Protein AF-A0A932EI92-F1 (afdb_monomer_lite)

Secondary structure (DSSP, 8-state):
--HHIIIIIIS-HHHHSTTTTTTTHHHHHHHHHHHHT--HHHHHHHHHHHHHHHHHHHHHHHHHHS--

Sequence (68 aa):
VTLVDLLVRRTHVFYETPGHTVAEAPELVELAARELNWDAARKAVELTAYLKEVERSIAFLSELAAPG

pLDDT: mean 93.57, std 7.36, range [60.97, 98.5]

Radius of gyration: 13.09 Å; chains: 1; bounding box: 37×23×29 Å

Structure (mmCIF, N/CA/C/O backbone):
data_AF-A0A932EI92-F1
#
_entry.id   AF-A0A932EI92-F1
#
loop_
_atom_site.group_PDB
_atom_site.id
_atom_site.type_symbol
_atom_site.label_atom_id
_atom_site.label_alt_id
_atom_site.label_comp_id
_atom_site.label_asym_id
_atom_site.label_entity_id
_atom_site.label_seq_id
_atom_site.pdbx_PDB_ins_code
_atom_site.Cartn_x
_atom_site.Cartn_y
_atom_site.Cartn_z
_atom_site.occupancy
_atom_site.B_iso_or_equiv
_atom_site.auth_seq_id
_atom_site.auth_comp_id
_atom_site.auth_asym_id
_atom_site.auth_atom_id
_atom_site.pdbx_PDB_model_num
ATOM 1 N N . VAL A 1 1 ? 3.807 -3.250 12.548 1.00 92.06 1 VAL A N 1
ATOM 2 C CA . VAL A 1 1 ? 3.915 -3.879 11.213 1.00 92.06 1 VAL A CA 1
ATOM 3 C C . VAL A 1 1 ? 3.256 -2.938 10.229 1.00 92.06 1 VAL A C 1
ATOM 5 O O . VAL A 1 1 ? 2.129 -2.533 10.494 1.00 92.06 1 VAL A O 1
ATOM 8 N N . THR A 1 2 ? 3.975 -2.520 9.194 1.00 97.56 2 THR A N 1
ATOM 9 C CA . THR A 1 2 ? 3.493 -1.637 8.115 1.00 97.56 2 THR A CA 1
ATOM 10 C C . THR A 1 2 ? 3.322 -2.410 6.809 1.00 97.56 2 THR A C 1
ATOM 12 O O . THR A 1 2 ? 3.814 -3.535 6.683 1.00 97.56 2 THR A O 1
ATOM 15 N N . LEU A 1 3 ? 2.658 -1.813 5.818 1.00 97.19 3 LEU A N 1
ATOM 16 C CA . LEU A 1 3 ? 2.585 -2.399 4.476 1.00 97.19 3 LEU A CA 1
ATOM 17 C C . LEU A 1 3 ? 3.986 -2.509 3.848 1.00 97.19 3 LEU A C 1
ATOM 19 O O . LEU A 1 3 ? 4.327 -3.539 3.274 1.00 97.19 3 LEU A O 1
ATOM 23 N N . VAL A 1 4 ? 4.846 -1.509 4.071 1.00 97.50 4 VAL A N 1
ATOM 24 C CA . VAL A 1 4 ? 6.268 -1.549 3.682 1.00 97.50 4 VAL A CA 1
ATOM 25 C C . VAL A 1 4 ? 7.006 -2.701 4.378 1.00 97.50 4 VAL A C 1
ATOM 27 O O . VAL A 1 4 ? 7.758 -3.421 3.727 1.00 97.50 4 VAL A O 1
ATOM 30 N N . ASP A 1 5 ? 6.786 -2.933 5.678 1.00 97.81 5 ASP A N 1
ATOM 31 C CA . ASP A 1 5 ? 7.407 -4.067 6.382 1.00 97.81 5 ASP A CA 1
ATOM 32 C C . ASP A 1 5 ? 7.026 -5.404 5.740 1.00 97.81 5 ASP A C 1
ATOM 34 O O . ASP A 1 5 ? 7.875 -6.284 5.596 1.00 97.81 5 ASP A O 1
ATOM 38 N N . LEU A 1 6 ? 5.753 -5.566 5.371 1.00 96.81 6 LEU A N 1
ATOM 39 C CA . LEU A 1 6 ? 5.253 -6.789 4.752 1.00 96.81 6 LEU A CA 1
ATOM 40 C C . LEU A 1 6 ? 5.868 -6.988 3.365 1.00 96.81 6 LEU A C 1
ATOM 42 O O . LEU A 1 6 ? 6.495 -8.020 3.127 1.00 96.81 6 LEU A O 1
ATOM 46 N N . LEU A 1 7 ? 5.735 -6.000 2.479 1.00 96.75 7 LEU A N 1
ATOM 47 C CA . LEU A 1 7 ? 6.078 -6.139 1.061 1.00 96.75 7 LEU A CA 1
ATOM 48 C C . LEU A 1 7 ? 7.584 -6.049 0.786 1.00 96.75 7 LEU A C 1
ATOM 50 O O . LEU A 1 7 ? 8.081 -6.715 -0.119 1.00 96.75 7 LEU A O 1
ATOM 54 N N . VAL A 1 8 ? 8.324 -5.273 1.582 1.00 95.50 8 VAL A N 1
ATOM 55 C CA . VAL A 1 8 ? 9.762 -5.041 1.361 1.00 95.50 8 VAL A CA 1
ATOM 56 C C . VAL A 1 8 ? 10.631 -5.952 2.220 1.00 95.50 8 VAL A C 1
ATOM 58 O O . VAL A 1 8 ? 11.607 -6.492 1.719 1.00 95.50 8 VAL A O 1
ATOM 61 N N . ARG A 1 9 ? 10.305 -6.137 3.509 1.00 95.75 9 ARG A N 1
ATOM 62 C CA . ARG A 1 9 ? 11.205 -6.806 4.476 1.00 95.75 9 ARG A CA 1
ATOM 63 C C . ARG A 1 9 ? 10.845 -8.250 4.807 1.00 95.75 9 ARG A C 1
ATOM 65 O O . ARG A 1 9 ? 11.725 -9.009 5.186 1.00 95.75 9 ARG A O 1
ATOM 72 N N . ARG A 1 10 ? 9.563 -8.619 4.763 1.00 96.00 10 ARG A N 1
ATOM 73 C CA . ARG A 1 10 ? 9.106 -9.956 5.191 1.00 96.00 10 ARG A CA 1
ATOM 74 C C . ARG A 1 10 ? 8.837 -10.895 4.028 1.00 96.00 10 ARG A C 1
ATOM 76 O O . ARG A 1 10 ? 9.113 -12.081 4.142 1.00 96.00 10 ARG A O 1
ATOM 83 N N . THR A 1 11 ? 8.266 -10.364 2.952 1.00 94.75 11 THR A N 1
ATOM 84 C CA . THR A 1 11 ? 7.890 -11.152 1.770 1.00 94.75 11 THR A CA 1
ATOM 85 C C . THR A 1 11 ? 8.792 -10.888 0.573 1.00 94.75 11 THR A C 1
ATOM 87 O O . THR A 1 11 ? 8.827 -11.711 -0.325 1.00 94.75 11 THR A O 1
ATOM 90 N N . HIS A 1 12 ? 9.508 -9.757 0.559 1.00 94.94 12 HIS A N 1
ATOM 91 C CA . HIS A 1 12 ? 10.386 -9.316 -0.535 1.00 94.94 12 HIS A CA 1
ATOM 92 C C . HIS A 1 12 ? 9.697 -9.148 -1.905 1.00 94.94 12 HIS A C 1
ATOM 94 O O . HIS A 1 12 ? 10.363 -8.813 -2.882 1.00 94.94 12 HIS A O 1
ATOM 100 N N . VAL A 1 13 ? 8.366 -9.268 -1.972 1.00 93.81 13 VAL A N 1
ATOM 101 C CA . VAL A 1 13 ? 7.567 -9.174 -3.206 1.00 93.81 13 VAL A CA 1
ATOM 102 C C . VAL A 1 13 ? 7.782 -7.844 -3.935 1.00 93.81 13 VAL A C 1
ATOM 104 O O . VAL A 1 13 ? 7.726 -7.795 -5.165 1.00 93.81 13 VAL A O 1
ATOM 107 N N . PHE A 1 14 ? 8.109 -6.782 -3.190 1.00 94.44 14 PHE A N 1
ATOM 108 C CA . PHE A 1 14 ? 8.515 -5.489 -3.741 1.00 94.44 14 PHE A CA 1
ATOM 109 C C . PHE A 1 14 ? 9.621 -5.603 -4.808 1.00 94.44 14 PHE A C 1
ATOM 111 O O . PHE A 1 14 ? 9.621 -4.835 -5.768 1.00 94.44 14 PHE A O 1
ATOM 118 N N . TYR A 1 15 ? 10.565 -6.532 -4.647 1.00 92.75 15 TYR A N 1
ATOM 119 C CA . TYR A 1 15 ? 11.692 -6.719 -5.568 1.00 92.75 15 TYR A CA 1
ATOM 120 C C . TYR A 1 15 ? 11.400 -7.723 -6.685 1.00 92.75 15 TYR A C 1
ATOM 122 O O . TYR A 1 15 ? 12.062 -7.702 -7.717 1.00 92.75 15 TYR A O 1
ATOM 130 N N . GLU A 1 16 ? 10.433 -8.612 -6.474 1.00 91.94 16 GLU A N 1
ATOM 131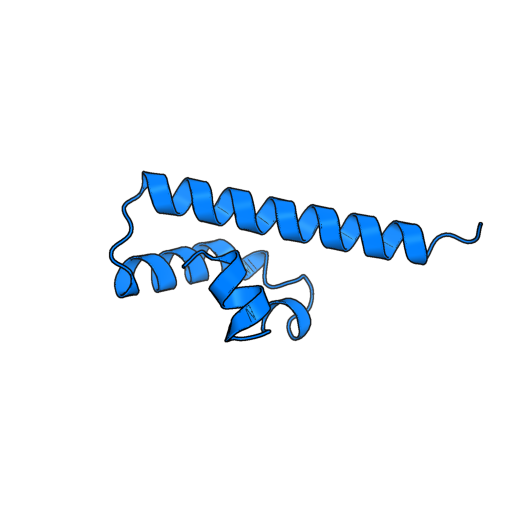 C CA . GLU A 1 16 ? 10.163 -9.745 -7.362 1.00 91.94 16 GLU A CA 1
ATOM 132 C C . GLU A 1 16 ? 9.147 -9.401 -8.454 1.00 91.94 16 GLU A C 1
ATOM 134 O O . GLU A 1 16 ? 9.174 -9.986 -9.536 1.00 91.94 16 GLU A O 1
ATOM 139 N N . THR A 1 17 ? 8.263 -8.435 -8.188 1.00 90.31 17 THR A N 1
ATOM 140 C CA . THR A 1 17 ? 7.195 -8.062 -9.120 1.00 90.31 17 THR A CA 1
ATOM 141 C C . THR A 1 17 ? 7.571 -6.820 -9.929 1.00 90.31 17 THR A C 1
ATOM 143 O O . THR A 1 17 ? 7.911 -5.786 -9.340 1.00 90.31 17 THR A O 1
ATOM 146 N N . PRO A 1 18 ? 7.452 -6.859 -11.270 1.00 86.50 18 PRO A N 1
ATOM 147 C CA . PRO A 1 18 ? 7.568 -5.666 -12.097 1.00 86.50 18 PRO A CA 1
ATOM 148 C C . PRO A 1 18 ? 6.638 -4.551 -11.610 1.00 86.50 18 PRO A C 1
ATOM 150 O O . PRO A 1 18 ? 5.469 -4.783 -11.316 1.00 86.50 18 PRO A O 1
ATOM 153 N N . GLY A 1 19 ? 7.161 -3.329 -11.513 1.00 88.56 19 GLY A N 1
ATOM 154 C CA . GLY A 1 19 ? 6.385 -2.189 -11.019 1.00 88.56 19 GLY A CA 1
ATOM 155 C C . GLY A 1 19 ? 6.134 -2.203 -9.509 1.00 88.56 19 GLY A C 1
ATOM 156 O O . GLY A 1 19 ? 5.242 -1.494 -9.051 1.00 88.56 19 GLY A O 1
ATOM 157 N N . HIS A 1 20 ? 6.903 -2.985 -8.740 1.00 93.56 20 HIS A N 1
ATOM 158 C CA . HIS A 1 20 ? 6.892 -2.975 -7.275 1.00 93.56 20 HIS A CA 1
ATOM 159 C C . HIS A 1 20 ? 5.483 -3.132 -6.690 1.00 93.56 20 HIS A C 1
ATOM 161 O O . HIS A 1 20 ? 5.114 -2.426 -5.760 1.00 93.56 20 HIS A O 1
ATOM 167 N N . THR A 1 21 ? 4.658 -4.004 -7.274 1.00 93.81 21 THR A N 1
ATOM 168 C CA . THR A 1 21 ? 3.275 -4.271 -6.834 1.00 93.81 21 THR A CA 1
ATOM 169 C C . THR A 1 21 ? 2.374 -3.041 -6.666 1.00 93.81 21 THR A C 1
ATOM 171 O O . THR A 1 21 ? 1.452 -3.042 -5.852 1.00 93.81 21 THR A O 1
ATOM 174 N N . VAL A 1 22 ? 2.625 -1.953 -7.402 1.00 95.56 22 VAL A N 1
ATOM 175 C CA . VAL A 1 22 ? 1.803 -0.732 -7.302 1.00 95.56 22 VAL A CA 1
ATOM 176 C C . VAL A 1 22 ? 0.353 -0.993 -7.706 1.00 95.56 22 VAL A C 1
ATOM 178 O O . VAL A 1 22 ? -0.556 -0.459 -7.071 1.00 95.56 22 VAL A O 1
ATOM 181 N N . ALA A 1 23 ? 0.128 -1.814 -8.735 1.00 95.25 23 ALA A N 1
ATOM 182 C CA . ALA A 1 23 ? -1.214 -2.127 -9.219 1.00 95.25 23 ALA A CA 1
ATOM 183 C C . ALA A 1 23 ? -2.018 -2.936 -8.187 1.00 95.25 23 ALA A C 1
ATOM 185 O O . ALA A 1 23 ? -3.214 -2.710 -8.014 1.00 95.25 23 ALA A O 1
ATOM 186 N N . GLU A 1 24 ? -1.346 -3.827 -7.462 1.00 95.88 24 GLU A N 1
ATOM 187 C CA . GLU A 1 24 ? -1.929 -4.728 -6.470 1.00 95.88 24 GLU A CA 1
ATOM 188 C C . GLU A 1 24 ? -1.962 -4.120 -5.057 1.00 95.88 24 GLU A C 1
ATOM 190 O O . GLU A 1 24 ? -2.640 -4.642 -4.172 1.00 95.88 24 GLU A O 1
ATOM 195 N N . ALA A 1 25 ? -1.268 -3.001 -4.818 1.00 96.00 25 ALA A N 1
ATOM 196 C CA . ALA A 1 25 ? -1.167 -2.362 -3.504 1.00 96.00 25 ALA A CA 1
ATOM 197 C C . ALA A 1 25 ? -2.527 -2.100 -2.813 1.00 96.00 25 ALA A C 1
ATOM 199 O O . ALA A 1 25 ? -2.612 -2.331 -1.600 1.00 96.00 25 ALA A O 1
ATOM 200 N N . PRO A 1 26 ? -3.606 -1.679 -3.516 1.00 97.12 26 PRO A N 1
ATOM 201 C CA . PRO A 1 26 ? -4.933 -1.545 -2.911 1.00 97.12 26 PRO A CA 1
ATOM 202 C C . PRO A 1 26 ? -5.509 -2.871 -2.392 1.00 97.12 26 PRO A C 1
ATOM 204 O O . PRO A 1 26 ? -6.121 -2.906 -1.330 1.00 97.12 26 PRO A O 1
ATOM 207 N N . GLU A 1 27 ? -5.295 -3.982 -3.093 1.00 97.56 27 GLU A N 1
ATOM 208 C CA . GLU A 1 27 ? -5.776 -5.295 -2.646 1.00 97.56 27 GLU A CA 1
ATOM 209 C C . GLU A 1 27 ? -4.918 -5.843 -1.499 1.00 97.56 27 GLU A C 1
ATOM 211 O O . GLU A 1 27 ? -5.434 -6.397 -0.523 1.00 97.56 27 GLU A O 1
ATOM 216 N N . LEU A 1 28 ? -3.602 -5.625 -1.572 1.00 96.50 28 LEU A N 1
ATOM 217 C CA . LEU A 1 28 ? -2.649 -6.031 -0.542 1.00 96.50 28 LEU A CA 1
ATOM 218 C C . LEU A 1 28 ? -2.883 -5.293 0.781 1.00 96.50 28 LEU A C 1
ATOM 220 O O . LEU A 1 28 ? -2.774 -5.909 1.844 1.00 96.50 28 LEU A O 1
ATOM 224 N N . VAL A 1 29 ? -3.255 -4.006 0.750 1.00 98.00 29 VAL A N 1
ATOM 225 C CA . VAL A 1 29 ? -3.597 -3.272 1.979 1.00 98.00 29 VAL A CA 1
ATOM 226 C C . VAL A 1 29 ? -4.902 -3.776 2.600 1.00 98.00 29 VAL A C 1
ATOM 228 O O . VAL A 1 29 ? -4.987 -3.855 3.823 1.00 98.00 29 VAL A O 1
ATOM 231 N N . GLU A 1 30 ? -5.889 -4.191 1.799 1.00 98.19 30 GLU A N 1
ATOM 232 C CA . GLU A 1 30 ? -7.119 -4.818 2.307 1.00 98.19 30 GLU A CA 1
ATOM 233 C C . GLU A 1 30 ? -6.856 -6.205 2.906 1.00 98.19 30 GLU A C 1
ATOM 235 O O . GLU A 1 30 ? -7.468 -6.587 3.905 1.00 98.19 30 GLU A O 1
ATOM 240 N N . LEU A 1 31 ? -5.941 -6.982 2.321 1.00 97.56 31 LEU A N 1
ATOM 241 C CA . LEU A 1 31 ? -5.509 -8.254 2.898 1.00 97.56 31 LEU A CA 1
ATOM 242 C C . LEU A 1 31 ? -4.787 -8.036 4.234 1.00 97.56 31 LEU A C 1
ATOM 244 O O . LEU A 1 31 ? -5.175 -8.620 5.243 1.00 97.56 31 LEU A O 1
ATOM 248 N N . ALA A 1 32 ? -3.795 -7.144 4.266 1.00 97.00 32 ALA A N 1
ATOM 249 C CA . ALA A 1 32 ? -3.062 -6.819 5.486 1.00 97.00 32 ALA A CA 1
ATOM 250 C C . ALA A 1 32 ? -3.985 -6.265 6.582 1.00 97.00 32 ALA A C 1
ATOM 252 O O . ALA A 1 32 ? -3.841 -6.622 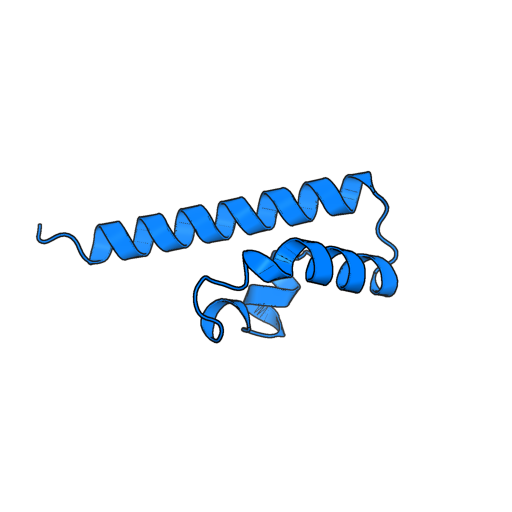7.749 1.00 97.00 32 ALA A O 1
ATOM 253 N N . ALA A 1 33 ? -4.960 -5.432 6.214 1.00 97.75 33 ALA A N 1
ATOM 254 C CA . ALA A 1 33 ? -5.910 -4.856 7.153 1.00 97.75 33 ALA A CA 1
ATOM 255 C C . ALA A 1 33 ? -6.830 -5.891 7.796 1.00 97.75 33 ALA A C 1
ATOM 257 O O . ALA A 1 33 ? -7.115 -5.769 8.985 1.00 97.75 33 ALA A O 1
ATOM 258 N N . ARG A 1 34 ? -7.268 -6.908 7.043 1.00 97.88 34 ARG A N 1
ATOM 259 C CA . ARG A 1 34 ? -8.072 -8.012 7.587 1.00 97.88 34 ARG A CA 1
ATOM 260 C C . ARG A 1 34 ? -7.298 -8.810 8.632 1.00 97.88 34 ARG A C 1
ATOM 262 O O . ARG A 1 34 ? -7.823 -9.058 9.709 1.00 97.88 34 ARG A O 1
ATOM 269 N N . GLU A 1 35 ? -6.044 -9.142 8.344 1.00 97.44 35 GLU A N 1
ATOM 270 C CA . GLU A 1 35 ? -5.210 -9.959 9.237 1.00 97.44 35 GLU A CA 1
ATOM 271 C C . GLU A 1 35 ? -4.697 -9.184 10.459 1.00 97.44 35 GLU A C 1
ATOM 273 O O . GLU A 1 35 ? -4.544 -9.735 11.547 1.00 97.44 35 GLU A O 1
ATOM 278 N N . LEU A 1 36 ? -4.418 -7.889 10.295 1.00 96.50 36 LEU A N 1
ATOM 279 C CA . LEU A 1 36 ? -3.835 -7.036 11.336 1.00 96.50 36 LEU A CA 1
ATOM 280 C C . LEU A 1 36 ? -4.860 -6.113 12.005 1.00 96.50 36 LEU A C 1
ATOM 282 O O . LEU A 1 36 ? -4.484 -5.262 12.814 1.00 96.50 36 LEU A O 1
ATOM 286 N N . ASN A 1 37 ? -6.139 -6.294 11.670 1.00 97.50 37 ASN A N 1
ATOM 287 C CA . ASN A 1 37 ? -7.282 -5.557 12.195 1.00 97.50 37 ASN A CA 1
ATOM 288 C C 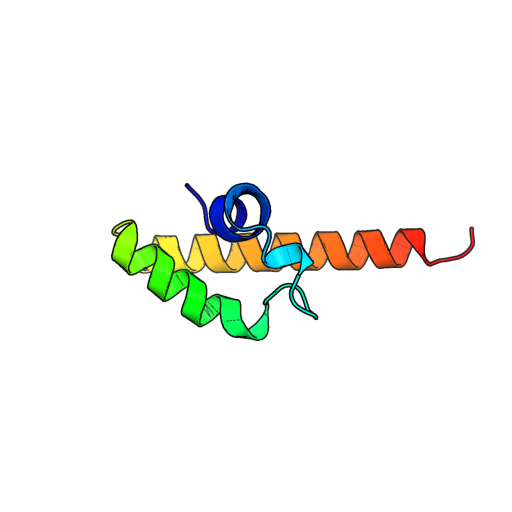. ASN A 1 37 ? -7.132 -4.026 12.054 1.00 97.50 37 ASN A C 1
ATOM 290 O O . ASN A 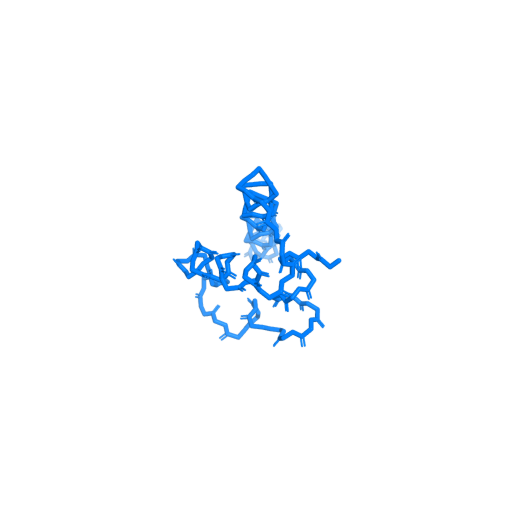1 37 ? -7.329 -3.274 13.010 1.00 97.50 37 ASN A O 1
ATOM 294 N N . TRP A 1 38 ? -6.726 -3.560 10.867 1.00 97.69 38 TRP A N 1
ATOM 295 C CA . TRP A 1 38 ? -6.584 -2.131 10.565 1.00 97.69 38 TRP A CA 1
ATOM 296 C C . TRP A 1 38 ? -7.912 -1.500 10.155 1.00 97.69 38 TRP A C 1
ATOM 298 O O . TRP A 1 38 ? -8.678 -2.065 9.374 1.00 97.69 38 TRP A O 1
ATOM 308 N N . ASP A 1 39 ? -8.143 -0.275 10.620 1.00 97.75 39 ASP A N 1
ATOM 309 C CA . ASP A 1 39 ? -9.278 0.536 10.194 1.00 97.75 39 ASP A CA 1
ATOM 310 C C . ASP A 1 39 ? -9.030 1.246 8.847 1.00 97.75 39 ASP A C 1
ATOM 312 O O . ASP A 1 39 ? -7.944 1.208 8.259 1.00 97.75 39 ASP A O 1
ATOM 316 N N . ALA A 1 40 ? -10.067 1.916 8.337 1.00 97.75 40 ALA A N 1
ATOM 317 C CA . ALA A 1 40 ? -10.008 2.621 7.060 1.00 97.75 40 ALA A CA 1
ATOM 318 C C . ALA A 1 40 ? -8.964 3.752 7.033 1.00 97.75 40 ALA A C 1
ATOM 320 O O . ALA A 1 40 ? -8.310 3.955 6.008 1.00 97.75 40 ALA A O 1
ATOM 321 N N . ALA A 1 41 ? -8.777 4.462 8.148 1.00 98.06 41 ALA A N 1
ATOM 322 C CA . ALA A 1 41 ? -7.798 5.541 8.234 1.00 98.06 41 ALA A CA 1
ATOM 323 C C . ALA A 1 41 ? -6.374 4.982 8.143 1.00 98.06 41 ALA A C 1
ATOM 325 O O . ALA A 1 41 ? -5.544 5.481 7.381 1.00 98.06 41 ALA A O 1
ATOM 326 N N . ARG A 1 42 ? -6.108 3.888 8.859 1.00 98.25 42 ARG A N 1
ATOM 327 C CA . ARG A 1 42 ? -4.831 3.186 8.831 1.00 98.25 42 ARG A CA 1
ATOM 328 C C . ARG A 1 42 ? -4.534 2.621 7.448 1.00 98.25 42 ARG A C 1
ATOM 330 O O . ARG A 1 42 ? -3.414 2.796 6.980 1.00 98.25 42 ARG A O 1
ATOM 337 N N . LYS A 1 43 ? -5.518 2.027 6.763 1.00 98.44 43 LYS A N 1
ATOM 338 C CA . LYS A 1 43 ? -5.357 1.565 5.372 1.00 98.44 43 LYS A CA 1
ATOM 339 C C . LYS A 1 43 ? -4.878 2.680 4.446 1.00 98.44 43 LYS A C 1
ATOM 341 O O . LYS A 1 43 ? -3.895 2.498 3.734 1.00 98.44 43 LYS A O 1
ATOM 346 N N . ALA A 1 44 ? -5.530 3.843 4.488 1.00 98.25 44 ALA A N 1
ATOM 347 C CA . ALA A 1 44 ? -5.162 4.977 3.642 1.00 98.25 44 ALA A CA 1
ATOM 348 C C . ALA A 1 44 ? -3.735 5.479 3.929 1.00 98.25 44 ALA A C 1
ATOM 350 O O . ALA A 1 44 ? -2.976 5.759 2.997 1.00 98.25 44 ALA A O 1
ATOM 351 N N . VAL A 1 45 ? -3.352 5.546 5.211 1.00 98.38 45 VAL A N 1
ATOM 352 C CA . VAL A 1 45 ? -1.993 5.925 5.633 1.00 98.38 45 VAL A CA 1
ATOM 353 C C . VAL A 1 45 ? -0.957 4.935 5.104 1.00 98.38 45 VAL A C 1
ATOM 355 O O . VAL A 1 45 ? 0.045 5.352 4.527 1.00 98.38 45 VAL A O 1
ATOM 358 N N . GLU A 1 46 ? -1.202 3.637 5.263 1.00 98.50 46 GLU A N 1
ATOM 359 C CA . GLU A 1 46 ? -0.263 2.587 4.863 1.00 98.50 46 GLU A CA 1
ATOM 360 C C . GLU A 1 46 ? -0.116 2.478 3.344 1.00 98.50 46 GLU A C 1
ATOM 362 O O . GLU A 1 46 ? 1.006 2.377 2.848 1.00 98.50 46 GLU A O 1
ATOM 367 N N . LEU A 1 47 ? -1.220 2.581 2.601 1.00 98.31 47 LEU A N 1
ATOM 368 C CA . LEU A 1 47 ? -1.187 2.607 1.141 1.00 98.31 47 LEU A CA 1
ATOM 369 C C . LEU A 1 47 ? -0.404 3.824 0.628 1.00 98.31 47 LEU A C 1
ATOM 371 O O . LEU A 1 47 ? 0.483 3.684 -0.209 1.00 98.31 47 LEU A O 1
ATOM 375 N N . THR A 1 48 ? -0.668 5.011 1.181 1.00 98.25 48 THR A N 1
ATOM 376 C CA . THR A 1 48 ? 0.055 6.238 0.803 1.00 98.25 48 THR A CA 1
ATOM 377 C C . THR A 1 48 ? 1.546 6.134 1.122 1.00 98.25 48 THR A C 1
ATOM 379 O O . THR A 1 48 ? 2.385 6.542 0.320 1.00 98.25 48 THR A O 1
ATOM 382 N N . ALA A 1 49 ? 1.893 5.601 2.296 1.00 97.88 49 ALA A N 1
ATOM 383 C CA . ALA A 1 49 ? 3.283 5.420 2.698 1.00 97.88 49 ALA A CA 1
ATOM 384 C C . ALA A 1 49 ? 4.016 4.445 1.768 1.00 97.88 49 ALA A C 1
ATOM 386 O O . ALA A 1 49 ? 5.157 4.704 1.391 1.00 97.88 49 ALA A O 1
ATOM 387 N N . TYR A 1 50 ? 3.348 3.362 1.370 1.00 98.06 50 TYR A N 1
ATOM 388 C CA . TYR A 1 50 ? 3.905 2.389 0.444 1.00 98.06 50 TYR A CA 1
ATOM 389 C C . TYR A 1 50 ? 4.161 2.978 -0.947 1.00 98.06 50 TYR A C 1
ATOM 391 O O . TYR A 1 50 ? 5.270 2.856 -1.461 1.00 98.06 50 TYR A O 1
ATOM 399 N N . LEU A 1 51 ? 3.186 3.689 -1.522 1.00 97.25 51 LEU A N 1
ATOM 400 C CA . LEU A 1 51 ? 3.340 4.316 -2.840 1.00 97.25 51 LEU A CA 1
ATOM 401 C C . LEU A 1 51 ? 4.496 5.327 -2.865 1.00 97.25 51 LEU A C 1
ATOM 403 O O . LEU A 1 51 ? 5.301 5.317 -3.792 1.00 97.25 51 LEU A O 1
ATOM 407 N N . LYS A 1 52 ? 4.656 6.123 -1.801 1.00 97.56 52 LYS A N 1
ATOM 408 C CA . LYS A 1 52 ? 5.802 7.038 -1.659 1.00 97.56 52 LYS A CA 1
ATOM 409 C C . LYS A 1 52 ? 7.149 6.317 -1.604 1.00 97.56 52 LYS A C 1
ATOM 411 O O . LYS A 1 52 ? 8.155 6.864 -2.051 1.00 97.56 52 LYS A O 1
ATOM 416 N N . GLU A 1 53 ? 7.202 5.124 -1.019 1.00 96.31 53 GLU A N 1
ATOM 417 C CA . GLU A 1 53 ? 8.432 4.327 -0.981 1.00 96.31 53 GLU A CA 1
ATOM 418 C C . GLU A 1 53 ? 8.787 3.780 -2.370 1.00 96.31 53 GLU A C 1
ATOM 420 O O . GLU A 1 53 ? 9.957 3.799 -2.762 1.00 96.31 53 GLU A O 1
ATOM 425 N N . VAL A 1 54 ? 7.779 3.364 -3.145 1.00 95.94 54 VAL A N 1
ATOM 426 C CA . VAL A 1 54 ? 7.964 2.965 -4.546 1.00 95.94 54 VAL A CA 1
ATOM 427 C C . VAL A 1 54 ? 8.480 4.138 -5.379 1.00 95.94 54 VAL A C 1
ATOM 429 O O . VAL A 1 54 ? 9.486 3.991 -6.069 1.00 95.94 54 VAL A O 1
ATOM 432 N N . GLU A 1 55 ? 7.849 5.312 -5.283 1.00 95.38 55 GLU A N 1
ATOM 433 C CA . GLU A 1 55 ? 8.285 6.524 -5.993 1.00 95.38 55 GLU A CA 1
ATOM 434 C C . GLU A 1 55 ? 9.752 6.854 -5.696 1.00 95.38 55 GLU A C 1
ATOM 436 O O . GLU A 1 55 ? 10.536 7.094 -6.615 1.00 95.38 55 GLU A O 1
ATOM 441 N N . ARG A 1 56 ? 10.148 6.801 -4.417 1.00 94.00 56 ARG A N 1
ATOM 442 C CA . ARG A 1 56 ? 11.534 7.058 -4.004 1.00 94.00 56 ARG A CA 1
ATOM 443 C C . ARG A 1 56 ? 12.503 6.028 -4.588 1.00 94.00 56 ARG A C 1
ATOM 445 O O . ARG A 1 56 ? 13.606 6.387 -4.989 1.00 94.00 56 ARG A O 1
ATOM 452 N N . SER A 1 57 ? 12.086 4.767 -4.667 1.00 91.25 57 SER A N 1
ATOM 453 C CA . SER A 1 57 ? 12.900 3.684 -5.225 1.00 91.25 57 SER A CA 1
ATOM 454 C C . SER A 1 57 ? 13.078 3.816 -6.740 1.00 91.25 5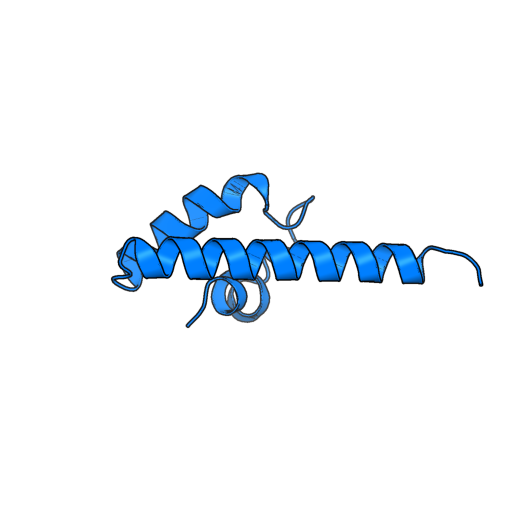7 SER A C 1
ATOM 456 O O . SER A 1 57 ? 14.186 3.650 -7.242 1.00 91.25 57 SER A O 1
ATOM 458 N N . ILE A 1 58 ? 12.019 4.180 -7.470 1.00 91.12 58 ILE A N 1
ATOM 459 C CA . ILE A 1 58 ? 12.079 4.442 -8.917 1.00 91.12 58 ILE A CA 1
ATOM 460 C C . ILE A 1 58 ? 12.965 5.656 -9.213 1.00 91.12 58 ILE A C 1
ATOM 462 O O . ILE A 1 58 ? 13.785 5.608 -10.133 1.00 91.12 58 ILE A O 1
ATOM 466 N N . ALA A 1 59 ? 12.822 6.731 -8.432 1.00 91.25 59 ALA A N 1
ATOM 467 C CA . ALA A 1 59 ? 13.659 7.919 -8.560 1.00 91.25 59 ALA A CA 1
ATOM 468 C C . ALA A 1 59 ? 15.139 7.569 -8.359 1.00 91.25 59 ALA A C 1
ATOM 470 O O . ALA A 1 59 ? 15.964 7.890 -9.209 1.00 91.25 59 ALA A O 1
ATOM 471 N N . PHE A 1 60 ? 15.454 6.809 -7.308 1.00 88.00 60 PHE A N 1
ATOM 472 C CA . PHE A 1 60 ? 16.813 6.349 -7.038 1.00 88.00 60 PHE A CA 1
ATOM 473 C C . PHE A 1 60 ? 17.393 5.491 -8.175 1.00 88.00 60 PHE A C 1
ATOM 475 O O . PHE A 1 60 ? 18.520 5.714 -8.610 1.00 88.00 60 PHE A O 1
ATOM 482 N N . LEU A 1 61 ? 16.624 4.535 -8.709 1.00 86.00 61 LEU A N 1
ATOM 483 C CA . LEU A 1 61 ? 17.064 3.732 -9.857 1.00 86.00 61 LEU A CA 1
ATOM 484 C C . LEU A 1 61 ? 17.298 4.589 -11.108 1.00 86.00 61 LEU A C 1
ATOM 486 O O . LEU A 1 61 ? 18.233 4.327 -11.863 1.00 86.00 61 LEU A O 1
ATOM 490 N N . SER A 1 62 ? 16.476 5.620 -11.314 1.00 85.44 62 SER A N 1
ATOM 491 C CA . SER A 1 62 ? 16.635 6.561 -12.428 1.00 85.44 62 SER A CA 1
ATOM 492 C C . SER A 1 62 ? 17.896 7.416 -12.276 1.00 85.44 62 SER A C 1
ATOM 494 O O . SER A 1 62 ? 18.615 7.605 -13.254 1.00 85.44 62 SER A O 1
ATOM 496 N N . GLU A 1 63 ? 18.201 7.885 -11.062 1.00 88.12 63 GLU A N 1
ATOM 497 C CA . GLU A 1 63 ? 19.437 8.618 -10.750 1.00 88.12 63 GLU A CA 1
ATOM 498 C C . GLU A 1 63 ? 20.687 7.767 -11.007 1.00 88.12 63 GLU A C 1
ATOM 500 O O . GLU A 1 63 ? 21.644 8.253 -11.600 1.00 88.12 63 GLU A O 1
ATOM 505 N N . LEU A 1 64 ? 20.667 6.484 -10.629 1.00 85.00 64 LEU A N 1
ATOM 506 C CA . LEU A 1 64 ? 21.777 5.561 -10.893 1.00 85.00 64 LEU A CA 1
ATOM 507 C C . LEU A 1 64 ? 21.964 5.234 -12.383 1.00 85.00 64 LEU A C 1
ATOM 509 O O . LEU A 1 64 ? 23.068 4.886 -12.798 1.00 85.00 64 LEU A O 1
ATOM 513 N N . ALA A 1 65 ? 20.891 5.291 -13.175 1.00 79.19 65 ALA A N 1
ATOM 514 C CA . ALA A 1 65 ? 20.918 4.989 -14.604 1.00 79.19 65 ALA A CA 1
ATOM 515 C C . ALA A 1 65 ? 21.335 6.188 -15.475 1.00 79.19 65 ALA A C 1
ATOM 517 O O . ALA A 1 65 ? 21.681 6.001 -16.644 1.00 79.19 65 ALA A O 1
ATOM 518 N N . ALA A 1 66 ? 21.301 7.411 -14.938 1.00 71.38 66 ALA A N 1
ATOM 519 C CA . ALA A 1 66 ? 21.776 8.593 -15.642 1.00 71.38 66 ALA A CA 1
ATOM 520 C C . ALA A 1 66 ? 23.321 8.610 -15.663 1.00 71.38 66 ALA A C 1
ATOM 522 O O . ALA A 1 66 ? 23.939 8.520 -14.601 1.00 71.38 66 ALA A O 1
ATOM 523 N N . PRO A 1 67 ? 23.980 8.718 -16.836 1.00 62.88 67 PRO A N 1
ATOM 52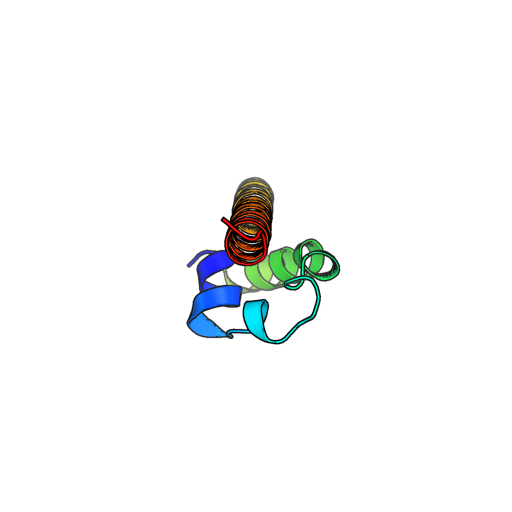4 C CA . PRO A 1 67 ? 25.423 8.921 -16.876 1.00 62.88 67 PRO A CA 1
ATOM 525 C C . PRO A 1 67 ? 25.752 10.283 -16.251 1.00 62.88 67 PRO A C 1
ATOM 527 O O . PRO A 1 67 ? 25.140 11.289 -16.616 1.00 62.88 67 PRO A O 1
ATOM 530 N N . GLY A 1 68 ? 26.677 10.280 -15.287 1.00 60.97 68 GLY A N 1
ATOM 531 C CA . GLY A 1 68 ? 27.223 11.494 -14.673 1.00 60.97 68 GLY A CA 1
ATOM 532 C C . GLY A 1 68 ? 27.981 12.378 -15.654 1.00 60.97 68 GLY A C 1
ATOM 533 O O . GLY A 1 68 ? 28.497 11.845 -16.664 1.00 60.97 68 GLY A O 1
#

Foldseek 3Di:
DALCCVQVPPVNVLVVDPLSCLVVLLVSLVVVCVVVVDDPVRSVVRSVVSVVVSVVVVVVVVVVPDDD